Protein AF-A0A3T1D621-F1 (afdb_monomer_lite)

pLDDT: mean 91.74, std 12.08, range [36.28, 98.5]

Sequence (114 aa):
MFLEVGFVVMLPMISPLRAARDEVRIRFDSTDLAEIYVRCSIDVCERLDPKGLYHIARNGGLLNFTGVDAIYEEPIKPELTLDTEHTSVELCTQELVEFITRKFEINSEGEEAL

Secondary structure (DSSP, 8-state):
--GGGT-----------HHHHHHHHTTS-TTT---EEEE--HHHHHHH-TTSHHHHHHTTSSSS-BTTTB-----SS-SEEEETTTS-HHHHHHHHHHHHHHHTT-----S---

Organism: NCBI:txid2507935

InterPro domains:
  IPR027417 P-loop containing nucleoside triphosphate hydrolase [G3DSA:3.40.50.300] (1-106)
  IPR027417 P-loop containing nucleoside triphosphate hydrolase [SSF52540] (3-102)
  IPR050512 Sulfate Adenylyltransferase/APS Kinase [PTHR42700] (4-103)
  IPR059117 APS kinase domain [PF01583] (2-83)

Radius of gyration: 17.1 Å; chains: 1; bounding box: 32×42×45 Å

Foldseek 3Di:
DQVVVPDDDDDPDQDQDQVSVVVVVVVDDPLSDFFEAADDDLVVCLVPPVPCVSVCVVVVNDPCDDPRHNDGDGHPDTVYYQDVHPDPPVVSVVVVVVSCCVSNVPDPPDPDDD

Structure (mmCIF, N/CA/C/O backbone):
data_AF-A0A3T1D621-F1
#
_entry.id   AF-A0A3T1D621-F1
#
loop_
_atom_site.group_PDB
_atom_site.id
_atom_site.type_symbol
_atom_site.label_atom_id
_atom_site.label_alt_id
_atom_site.label_comp_id
_atom_site.label_asym_id
_atom_site.label_entity_id
_atom_site.label_seq_id
_atom_site.pdbx_PDB_ins_code
_atom_site.Cartn_x
_atom_site.Cartn_y
_atom_site.Cartn_z
_atom_site.occupancy
_atom_site.B_iso_or_equiv
_atom_site.auth_seq_id
_atom_site.auth_comp_id
_atom_site.auth_asym_id
_atom_site.auth_atom_id
_atom_site.pdbx_PDB_model_num
ATOM 1 N N . MET A 1 1 ? 5.604 -7.086 20.566 1.00 71.06 1 MET A N 1
ATOM 2 C CA . MET A 1 1 ? 6.491 -5.996 21.030 1.00 71.06 1 MET A CA 1
ATOM 3 C C . MET A 1 1 ? 5.974 -4.588 20.713 1.00 71.06 1 MET A C 1
ATOM 5 O O . MET A 1 1 ? 5.898 -3.822 21.651 1.00 71.06 1 MET A O 1
ATOM 9 N N . PHE A 1 2 ? 5.634 -4.189 19.471 1.00 86.56 2 PHE A N 1
ATOM 10 C CA . PHE A 1 2 ? 5.112 -2.820 19.212 1.00 86.56 2 PHE A CA 1
ATOM 11 C C . PHE A 1 2 ? 3.587 -2.692 19.364 1.00 86.56 2 PHE A C 1
ATOM 13 O O . PHE A 1 2 ? 3.131 -1.820 20.096 1.00 86.56 2 PHE A O 1
ATOM 20 N N . LEU A 1 3 ? 2.815 -3.593 18.740 1.00 83.75 3 LEU A N 1
ATOM 21 C CA . LEU A 1 3 ? 1.347 -3.622 18.873 1.00 83.75 3 LEU A CA 1
ATOM 22 C C . LEU A 1 3 ? 0.914 -3.829 20.333 1.00 83.75 3 LEU A C 1
ATOM 24 O O . LEU A 1 3 ? 0.059 -3.117 20.839 1.00 83.75 3 LEU A O 1
ATOM 28 N N . GLU A 1 4 ? 1.594 -4.730 21.046 1.00 83.81 4 GLU A N 1
ATOM 29 C CA . GLU A 1 4 ? 1.353 -5.012 22.473 1.00 83.81 4 GLU A CA 1
ATOM 30 C C . GLU A 1 4 ? 1.576 -3.801 23.395 1.00 83.81 4 GLU A C 1
ATOM 32 O O . GLU A 1 4 ? 1.094 -3.797 24.523 1.00 83.81 4 GLU A O 1
ATOM 37 N N . VAL A 1 5 ? 2.324 -2.789 22.940 1.00 88.94 5 VAL A N 1
ATOM 38 C CA . VAL A 1 5 ? 2.629 -1.568 23.707 1.00 88.94 5 VAL A CA 1
ATOM 39 C C . VAL A 1 5 ? 1.762 -0.389 23.224 1.00 88.94 5 VAL A C 1
ATOM 41 O O . VAL A 1 5 ? 1.956 0.743 23.651 1.00 88.94 5 VAL A O 1
ATOM 44 N N . GLY A 1 6 ? 0.775 -0.646 22.356 1.00 86.44 6 GLY A N 1
ATOM 45 C CA . GLY A 1 6 ? -0.219 0.341 21.923 1.00 86.44 6 GLY A CA 1
ATOM 46 C C . GLY A 1 6 ? 0.224 1.248 20.774 1.00 86.44 6 GLY A C 1
ATOM 47 O O . GLY A 1 6 ? -0.415 2.266 20.520 1.00 86.44 6 GLY A O 1
ATOM 48 N N . PHE A 1 7 ? 1.309 0.915 20.066 1.00 91.00 7 PHE A N 1
ATOM 49 C CA . PHE A 1 7 ? 1.725 1.678 18.889 1.00 91.00 7 PHE A CA 1
ATOM 50 C C . PHE A 1 7 ? 0.952 1.262 17.638 1.00 91.00 7 PHE A C 1
ATOM 52 O O . PHE A 1 7 ? 0.851 0.075 17.327 1.00 91.00 7 PHE A O 1
ATOM 59 N N . VAL A 1 8 ? 0.546 2.251 16.839 1.00 91.94 8 VAL A N 1
ATOM 60 C CA . VAL A 1 8 ? 0.186 2.034 15.433 1.00 91.94 8 VAL A CA 1
ATOM 61 C C . VAL A 1 8 ? 1.468 1.860 14.627 1.00 91.94 8 VAL A C 1
ATOM 63 O O . VAL A 1 8 ? 2.338 2.732 14.625 1.00 91.94 8 VAL A O 1
ATOM 66 N N . VAL A 1 9 ? 1.590 0.735 13.925 1.00 93.44 9 VAL A N 1
ATOM 67 C CA . VAL A 1 9 ? 2.774 0.408 13.121 1.00 93.44 9 VAL A CA 1
ATOM 68 C C . VAL A 1 9 ? 2.412 0.427 11.642 1.00 93.44 9 VAL A C 1
ATOM 70 O O . VAL A 1 9 ? 1.526 -0.302 11.204 1.00 93.44 9 VAL A O 1
ATOM 73 N N . MET A 1 10 ? 3.133 1.229 10.858 1.00 93.88 10 MET A N 1
ATOM 74 C CA . MET A 1 10 ? 2.987 1.283 9.402 1.00 93.88 10 MET A CA 1
ATOM 75 C C . MET A 1 10 ? 4.146 0.557 8.717 1.00 93.88 10 MET A C 1
ATOM 77 O O . MET A 1 10 ? 5.309 0.764 9.062 1.00 93.88 10 MET A O 1
ATOM 81 N N . LEU A 1 11 ? 3.833 -0.260 7.709 1.00 95.25 11 LEU A N 1
ATOM 82 C CA . LEU A 1 11 ? 4.811 -1.014 6.919 1.00 95.25 11 LEU A CA 1
ATOM 83 C C . LEU A 1 11 ? 4.663 -0.672 5.424 1.00 95.25 11 LEU A C 1
ATOM 85 O O . LEU A 1 11 ? 4.044 -1.440 4.686 1.00 95.25 11 LEU A O 1
ATOM 89 N N . PRO A 1 12 ? 5.218 0.462 4.947 1.00 95.06 12 PRO A N 1
ATOM 90 C CA . PRO A 1 12 ? 5.106 0.898 3.553 1.00 95.06 12 PRO A CA 1
ATOM 91 C C . PRO A 1 12 ? 6.076 0.116 2.650 1.00 95.06 12 PRO A C 1
ATOM 93 O O . PRO A 1 12 ? 7.030 0.660 2.095 1.00 95.06 12 PRO A O 1
ATOM 96 N N . MET A 1 13 ? 5.860 -1.194 2.546 1.00 94.12 13 MET A N 1
ATOM 97 C CA . MET A 1 13 ? 6.664 -2.099 1.731 1.00 94.12 13 MET A CA 1
ATOM 98 C C . MET A 1 13 ? 5.881 -2.580 0.514 1.00 94.12 13 MET A C 1
ATOM 100 O O . MET A 1 13 ? 4.681 -2.848 0.591 1.00 94.12 13 MET A O 1
ATOM 104 N N . ILE A 1 14 ? 6.587 -2.768 -0.603 1.00 95.19 14 ILE A N 1
ATOM 105 C CA . ILE A 1 14 ? 6.027 -3.455 -1.767 1.00 95.19 14 ILE A CA 1
ATOM 106 C C . ILE A 1 14 ? 5.793 -4.914 -1.364 1.00 95.19 14 ILE A C 1
ATOM 108 O O . ILE A 1 14 ? 6.733 -5.647 -1.062 1.00 95.19 14 ILE A O 1
ATOM 112 N N . SER A 1 15 ? 4.532 -5.332 -1.351 1.00 96.38 15 SER A N 1
ATOM 113 C CA . SER A 1 15 ? 4.101 -6.689 -1.015 1.00 96.38 15 SER A CA 1
ATOM 114 C C . SER A 1 15 ? 3.375 -7.284 -2.226 1.00 96.38 15 SER A C 1
ATOM 116 O O . SER A 1 15 ? 2.154 -7.234 -2.293 1.00 96.38 15 SER A O 1
ATOM 118 N N . PRO A 1 16 ? 4.097 -7.788 -3.244 1.00 96.38 16 PRO A N 1
ATOM 119 C CA . PRO A 1 16 ? 3.519 -8.028 -4.568 1.00 96.38 16 PRO A CA 1
ATOM 120 C C . PRO A 1 16 ? 2.636 -9.274 -4.657 1.00 96.38 16 PRO A C 1
ATOM 122 O O . PRO A 1 16 ? 1.773 -9.336 -5.522 1.00 96.38 16 PRO A O 1
ATOM 125 N N . LEU A 1 17 ? 2.840 -10.266 -3.790 1.00 97.06 17 LEU A N 1
ATOM 126 C CA . LEU A 1 17 ? 2.135 -11.548 -3.854 1.00 97.06 17 LEU A CA 1
ATOM 127 C C . LEU A 1 17 ? 1.009 -11.589 -2.825 1.00 97.06 17 LEU A C 1
ATOM 129 O O . LEU A 1 17 ? 1.267 -11.392 -1.635 1.00 97.06 17 LEU A O 1
ATOM 133 N N . ARG A 1 18 ? -0.213 -11.919 -3.258 1.00 97.75 18 ARG A N 1
ATOM 134 C CA . ARG A 1 18 ? -1.378 -12.063 -2.365 1.00 97.75 18 ARG A CA 1
ATOM 135 C C . ARG A 1 18 ? -1.120 -13.090 -1.277 1.00 97.75 18 ARG A C 1
ATOM 137 O O . ARG A 1 18 ? -1.315 -12.781 -0.112 1.00 97.75 18 ARG A O 1
ATOM 144 N N . ALA A 1 19 ? -0.561 -14.242 -1.645 1.00 97.25 19 ALA A N 1
ATOM 145 C CA . ALA A 1 19 ? -0.238 -15.303 -0.694 1.00 97.25 19 ALA A CA 1
ATOM 146 C C . ALA A 1 19 ? 0.645 -14.804 0.464 1.00 97.25 19 ALA A C 1
ATOM 148 O O . ALA A 1 19 ? 0.410 -15.151 1.613 1.00 97.25 19 ALA A O 1
ATOM 149 N N . ALA A 1 20 ? 1.625 -13.935 0.194 1.00 96.38 20 ALA A N 1
ATOM 150 C CA . ALA A 1 20 ? 2.470 -13.377 1.249 1.00 96.38 20 ALA A CA 1
ATOM 151 C C . ALA A 1 20 ? 1.697 -12.420 2.175 1.00 96.38 20 ALA A C 1
ATOM 153 O O . ALA A 1 20 ? 1.961 -12.386 3.374 1.00 96.38 20 ALA A O 1
ATOM 154 N N . ARG A 1 21 ? 0.739 -11.657 1.636 1.00 97.19 21 ARG A N 1
ATOM 155 C CA . ARG A 1 21 ? -0.138 -10.781 2.430 1.00 97.19 21 ARG A CA 1
ATOM 156 C C . ARG A 1 21 ? -1.152 -11.592 3.242 1.00 97.19 21 ARG A C 1
ATOM 158 O O . ARG A 1 21 ? -1.381 -11.270 4.404 1.00 97.19 21 ARG A O 1
ATOM 165 N N . ASP A 1 22 ? -1.666 -12.688 2.688 1.00 96.06 22 ASP A N 1
ATOM 166 C CA . ASP A 1 22 ? -2.552 -13.629 3.383 1.00 96.06 22 ASP A CA 1
ATOM 167 C C . ASP A 1 22 ? -1.838 -14.320 4.556 1.00 96.06 22 ASP A C 1
ATOM 169 O O . ASP A 1 22 ? -2.383 -14.399 5.656 1.00 96.06 22 ASP A O 1
ATOM 173 N N . GLU A 1 23 ? -0.579 -14.730 4.376 1.00 95.75 23 GLU A N 1
ATOM 174 C CA . GLU A 1 23 ? 0.256 -15.272 5.459 1.00 95.75 23 GLU A CA 1
ATOM 175 C C . GLU A 1 23 ? 0.473 -14.269 6.599 1.00 95.75 23 GLU A C 1
ATOM 177 O O . GLU A 1 23 ? 0.557 -14.658 7.764 1.00 95.75 23 GLU A O 1
ATOM 182 N N . VAL A 1 24 ? 0.560 -12.971 6.288 1.00 94.44 24 VAL A N 1
ATOM 183 C CA . VAL A 1 24 ? 0.594 -11.918 7.312 1.00 94.44 24 VAL A CA 1
ATOM 184 C C . VAL A 1 24 ? -0.769 -11.807 7.989 1.00 94.44 24 VAL A C 1
ATOM 186 O O . VAL A 1 24 ? -0.817 -11.832 9.214 1.00 94.44 24 VAL A O 1
ATOM 189 N N . ARG A 1 25 ? -1.871 -11.762 7.228 1.00 95.00 25 ARG A N 1
ATOM 190 C CA . ARG A 1 25 ? -3.240 -11.692 7.774 1.00 95.00 25 ARG A CA 1
ATOM 191 C C . ARG A 1 25 ? -3.549 -12.815 8.762 1.00 95.00 25 ARG A C 1
ATOM 193 O O . ARG A 1 25 ? -4.207 -12.558 9.756 1.00 95.00 25 ARG A O 1
ATOM 200 N N . ILE A 1 26 ? -3.054 -14.031 8.531 1.00 95.50 26 ILE A N 1
ATOM 201 C CA . ILE A 1 26 ? -3.287 -15.182 9.425 1.00 95.50 26 ILE A CA 1
ATOM 202 C C . ILE A 1 26 ? -2.543 -15.042 10.770 1.00 95.50 26 ILE A C 1
ATOM 204 O O . ILE A 1 26 ? -2.910 -15.689 11.748 1.00 95.50 26 ILE A O 1
ATOM 208 N N . ARG A 1 27 ? -1.499 -14.206 10.846 1.00 93.69 27 ARG A N 1
ATOM 209 C CA . ARG A 1 27 ? -0.684 -14.019 12.062 1.00 93.69 27 ARG A CA 1
ATOM 210 C C . ARG A 1 27 ? -1.217 -12.956 13.016 1.00 93.69 27 ARG A C 1
ATOM 212 O O . ARG A 1 27 ? -0.683 -12.843 14.117 1.00 93.69 27 ARG A O 1
ATOM 219 N N . PHE A 1 28 ? -2.205 -12.174 12.596 1.00 92.81 28 PHE A N 1
ATOM 220 C CA . PHE A 1 28 ? -2.769 -11.081 13.379 1.00 92.81 28 PHE A CA 1
ATOM 221 C C . PHE A 1 28 ? -4.280 -11.231 13.479 1.00 92.81 28 PHE A C 1
ATOM 223 O O . PHE A 1 28 ? -4.930 -11.724 12.557 1.00 92.81 28 PHE A O 1
ATOM 230 N N . ASP A 1 29 ? -4.846 -10.753 14.581 1.00 90.81 29 ASP A N 1
ATOM 231 C CA . ASP A 1 29 ? -6.290 -10.625 14.680 1.00 90.81 29 ASP A CA 1
ATOM 232 C C . ASP A 1 29 ? -6.790 -9.563 13.693 1.00 90.81 29 ASP A C 1
ATOM 234 O O . ASP A 1 29 ? -6.129 -8.562 13.411 1.00 90.81 29 ASP A O 1
ATOM 238 N N . SER A 1 30 ? -7.996 -9.767 13.158 1.00 87.38 30 SER A N 1
ATOM 239 C CA . SER A 1 30 ? -8.603 -8.839 12.184 1.00 87.38 30 SER A CA 1
ATOM 240 C C . SER A 1 30 ? -8.808 -7.413 12.725 1.00 87.38 30 SER A C 1
ATOM 242 O O . SER A 1 30 ? -8.986 -6.462 11.956 1.00 87.38 30 SER A O 1
ATOM 244 N N . THR A 1 31 ? -8.784 -7.254 14.050 1.00 90.38 31 THR A N 1
ATOM 245 C CA . THR A 1 31 ? -8.825 -5.966 14.748 1.00 90.38 31 THR A CA 1
ATOM 246 C C . THR A 1 31 ? -7.488 -5.238 14.695 1.00 90.38 31 THR A C 1
ATOM 248 O O . THR A 1 31 ? -7.487 -4.015 14.615 1.00 90.38 31 THR A O 1
ATOM 251 N N . ASP A 1 32 ? -6.377 -5.972 14.636 1.00 92.19 32 ASP A N 1
ATOM 252 C CA . ASP A 1 32 ? -5.021 -5.451 14.850 1.00 92.19 32 ASP A C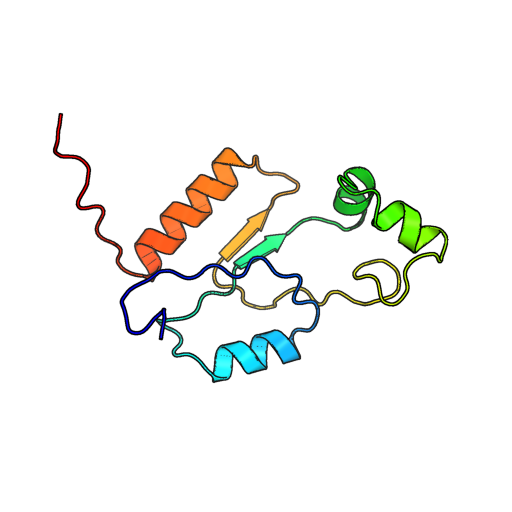A 1
ATOM 253 C C . ASP A 1 32 ? -4.279 -5.170 13.538 1.00 92.19 32 ASP A C 1
ATOM 255 O O . ASP A 1 32 ? -3.259 -4.478 13.524 1.00 92.19 32 ASP A O 1
ATOM 259 N N . LEU A 1 33 ? -4.791 -5.689 12.419 1.00 95.12 33 LEU A N 1
ATOM 260 C CA . LEU A 1 33 ? -4.211 -5.516 11.092 1.00 95.12 33 LEU A CA 1
ATOM 261 C C . LEU A 1 33 ? -5.191 -4.833 10.131 1.00 95.12 33 LEU A C 1
ATOM 263 O O . LEU A 1 33 ? -6.392 -5.112 10.114 1.00 95.12 33 LEU A O 1
ATOM 267 N N . ALA A 1 34 ? -4.646 -3.960 9.287 1.00 96.94 34 ALA A N 1
ATOM 268 C CA . ALA A 1 34 ? -5.318 -3.410 8.117 1.00 96.94 34 ALA A CA 1
ATOM 269 C C . ALA A 1 34 ? -4.377 -3.463 6.908 1.00 96.94 34 ALA A C 1
ATOM 271 O O . ALA A 1 34 ? -3.242 -2.990 6.975 1.00 96.94 34 ALA A O 1
ATOM 272 N N . GLU A 1 35 ? -4.848 -4.018 5.799 1.00 97.94 35 GLU A N 1
ATOM 273 C CA . GLU A 1 35 ? -4.194 -3.950 4.500 1.00 97.94 35 GLU A CA 1
ATOM 274 C C . GLU A 1 35 ? -4.657 -2.685 3.773 1.00 97.94 35 GLU A C 1
ATOM 276 O O . GLU A 1 35 ? -5.834 -2.532 3.438 1.00 97.94 35 GLU A O 1
ATOM 281 N N . ILE A 1 36 ? -3.712 -1.778 3.523 1.00 98.19 36 ILE A N 1
ATOM 282 C CA . ILE A 1 36 ? -3.951 -0.536 2.786 1.00 98.19 36 ILE A CA 1
ATOM 283 C C . ILE A 1 36 ? -3.400 -0.697 1.374 1.00 98.19 36 ILE A C 1
ATOM 285 O O . ILE A 1 36 ? -2.191 -0.853 1.183 1.00 98.19 36 ILE A O 1
ATOM 289 N N . TYR A 1 37 ? -4.277 -0.647 0.376 1.00 98.44 37 TYR A N 1
ATOM 290 C CA . TYR A 1 37 ? -3.878 -0.692 -1.021 1.00 98.44 37 TYR A CA 1
ATOM 291 C C . TYR A 1 37 ? -3.630 0.715 -1.557 1.00 98.44 37 TYR A C 1
ATOM 293 O O . TYR A 1 37 ? -4.563 1.474 -1.799 1.00 98.44 37 TYR A O 1
ATOM 301 N N . VAL A 1 38 ? -2.364 1.060 -1.771 1.00 97.81 38 VAL A N 1
ATOM 302 C CA . VAL A 1 38 ? -1.979 2.300 -2.453 1.00 97.81 38 VAL A CA 1
ATOM 303 C C . VAL A 1 38 ? -2.022 2.044 -3.958 1.00 97.81 38 VAL A C 1
ATOM 305 O O . VAL A 1 38 ? -1.066 1.531 -4.542 1.00 97.81 38 VAL A O 1
ATOM 308 N N . ARG A 1 39 ? -3.169 2.330 -4.574 1.00 97.81 39 ARG A N 1
ATOM 309 C CA . ARG A 1 39 ? -3.426 2.080 -5.991 1.00 97.81 39 ARG A CA 1
ATOM 310 C C . ARG A 1 39 ? -2.777 3.169 -6.844 1.00 97.81 39 ARG A C 1
ATOM 312 O O . ARG A 1 39 ? -2.999 4.361 -6.633 1.00 97.81 39 ARG A O 1
ATOM 319 N N . CYS A 1 40 ? -2.009 2.736 -7.835 1.00 96.50 40 CYS A N 1
ATOM 320 C CA . CYS A 1 40 ? -1.464 3.559 -8.909 1.00 96.50 40 CYS A CA 1
ATOM 321 C C . CYS A 1 40 ? -1.149 2.638 -10.093 1.00 96.50 40 CYS A C 1
ATOM 323 O O . CYS A 1 40 ? -0.615 1.545 -9.881 1.00 96.50 40 CYS A O 1
ATOM 325 N N . SER A 1 41 ? -1.477 3.032 -11.325 1.00 95.75 41 SER A N 1
ATOM 326 C CA . SER A 1 41 ? -1.098 2.238 -12.495 1.00 95.75 41 SER A CA 1
ATOM 327 C C . SER A 1 41 ? 0.420 2.204 -12.689 1.00 95.75 41 SER A C 1
ATOM 329 O O . SER A 1 41 ? 1.154 3.129 -12.321 1.00 95.75 41 SER A O 1
ATOM 331 N N . ILE A 1 42 ? 0.897 1.123 -13.310 1.00 94.25 42 ILE A N 1
ATOM 332 C CA . ILE A 1 42 ? 2.316 0.948 -13.627 1.00 94.25 42 ILE A CA 1
ATOM 333 C C . ILE A 1 42 ? 2.840 2.065 -14.534 1.00 94.25 42 ILE A C 1
ATOM 335 O O . ILE A 1 42 ? 3.923 2.584 -14.285 1.00 94.25 42 ILE A O 1
ATOM 339 N N . ASP A 1 43 ? 2.045 2.502 -15.513 1.00 95.12 43 ASP A N 1
ATOM 340 C CA . ASP A 1 43 ? 2.425 3.560 -16.452 1.00 95.12 43 ASP A CA 1
ATOM 341 C C . ASP A 1 43 ? 2.662 4.896 -15.736 1.00 95.12 43 ASP A C 1
ATOM 343 O O . ASP A 1 43 ? 3.578 5.648 -16.074 1.00 95.12 43 ASP A O 1
ATOM 347 N N . VAL A 1 44 ? 1.851 5.203 -14.718 1.00 96.44 44 VAL A N 1
ATOM 348 C CA . VAL A 1 44 ? 2.041 6.400 -13.892 1.00 96.44 44 VAL A CA 1
ATOM 349 C C . VAL A 1 44 ? 3.237 6.240 -12.963 1.00 96.44 44 VAL A C 1
ATOM 351 O O . VAL A 1 44 ? 4.055 7.157 -12.885 1.00 96.44 44 VAL A O 1
ATOM 354 N N . CYS A 1 45 ? 3.389 5.085 -12.312 1.00 95.94 45 CYS A N 1
ATOM 355 C CA . CYS A 1 45 ? 4.549 4.796 -11.467 1.00 95.94 45 CYS A CA 1
ATOM 356 C C . CYS A 1 45 ? 5.874 4.931 -12.237 1.00 95.94 45 CYS A C 1
ATOM 358 O O . CYS A 1 45 ? 6.804 5.583 -11.760 1.00 95.94 45 CYS A O 1
ATOM 360 N N . GLU A 1 46 ? 5.943 4.350 -13.435 1.00 95.69 46 GLU A N 1
ATOM 361 C CA . GLU A 1 46 ? 7.108 4.383 -14.322 1.00 95.69 46 GLU A CA 1
ATOM 362 C C . GLU A 1 46 ? 7.360 5.780 -14.896 1.00 95.69 46 GLU A C 1
ATOM 364 O O . GLU A 1 46 ? 8.508 6.187 -15.043 1.00 95.69 46 GLU A O 1
ATOM 369 N N . ARG A 1 47 ? 6.309 6.562 -15.168 1.00 96.06 47 ARG A N 1
ATOM 370 C CA . ARG A 1 47 ? 6.471 7.963 -15.577 1.00 96.06 47 ARG A CA 1
ATOM 371 C C . ARG A 1 47 ? 7.050 8.829 -14.458 1.00 96.06 47 ARG A C 1
ATOM 373 O O . ARG A 1 47 ? 7.821 9.742 -14.743 1.00 96.06 47 ARG A O 1
ATOM 380 N N . LEU A 1 48 ? 6.629 8.603 -13.212 1.00 95.88 48 LEU A N 1
ATOM 381 C CA . LEU A 1 48 ? 7.093 9.385 -12.064 1.00 95.88 48 LEU A CA 1
ATOM 382 C C . LEU A 1 48 ? 8.530 9.031 -11.672 1.00 95.88 48 LEU A C 1
ATOM 384 O O . LEU A 1 48 ? 9.278 9.936 -11.317 1.00 95.88 48 LEU A O 1
ATOM 388 N N . ASP A 1 49 ? 8.869 7.735 -11.701 1.00 96.31 49 ASP A N 1
ATOM 389 C CA . ASP A 1 49 ? 10.174 7.125 -11.397 1.00 96.31 49 ASP A CA 1
ATOM 390 C C . ASP A 1 49 ? 11.138 7.998 -10.563 1.00 96.31 49 ASP A C 1
ATOM 392 O O . ASP A 1 49 ? 12.246 8.324 -10.999 1.00 96.31 49 ASP A O 1
ATOM 396 N N . PRO A 1 50 ? 10.761 8.379 -9.326 1.00 95.69 50 PRO A N 1
ATOM 397 C CA . PRO A 1 50 ? 11.482 9.396 -8.554 1.00 95.69 50 PRO A CA 1
ATOM 398 C C . PRO A 1 50 ? 12.908 8.974 -8.181 1.00 95.69 50 PRO A C 1
ATOM 400 O O . PRO A 1 50 ? 13.714 9.797 -7.749 1.00 95.69 50 PRO A O 1
ATOM 403 N N . LYS A 1 51 ? 13.212 7.677 -8.304 1.00 94.94 51 LYS A N 1
ATOM 404 C CA . LYS A 1 51 ? 14.510 7.076 -7.990 1.00 94.94 51 LYS A CA 1
ATOM 405 C C . LYS A 1 51 ? 15.243 6.548 -9.230 1.00 94.94 51 LYS A C 1
ATOM 407 O O . LYS A 1 51 ? 16.339 6.016 -9.075 1.00 94.94 51 LYS A O 1
ATOM 412 N N . GLY A 1 52 ? 14.666 6.663 -10.428 1.00 96.31 52 GLY A N 1
ATOM 413 C CA . GLY A 1 52 ? 15.254 6.120 -11.657 1.00 96.31 52 GLY A CA 1
ATOM 414 C C . GLY A 1 52 ? 15.283 4.584 -11.722 1.00 96.31 52 GLY A C 1
ATOM 415 O O . GLY A 1 52 ? 16.045 4.016 -12.503 1.00 96.31 52 GLY A O 1
ATOM 416 N N . LEU A 1 53 ? 14.532 3.891 -10.863 1.00 96.62 53 LEU A N 1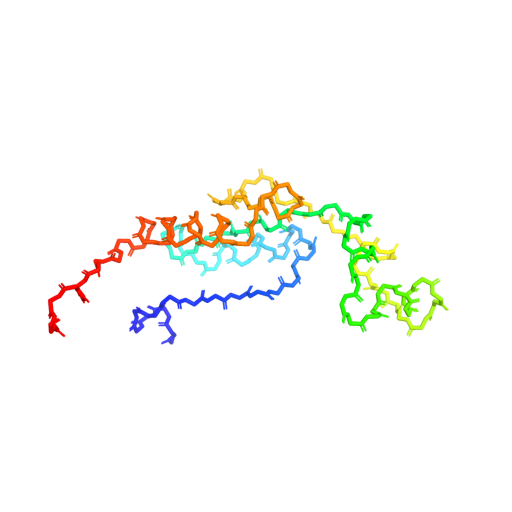
ATOM 417 C CA . LEU A 1 53 ? 14.598 2.435 -10.733 1.00 96.62 53 LEU A CA 1
ATOM 418 C C . LEU A 1 53 ? 13.869 1.729 -11.875 1.00 96.62 53 LEU A C 1
ATOM 420 O O . LEU A 1 53 ? 14.369 0.712 -12.358 1.00 96.62 53 LEU A O 1
ATOM 424 N N . TYR A 1 54 ? 12.741 2.276 -12.341 1.00 96.38 54 TYR A N 1
ATOM 425 C CA . TYR A 1 54 ? 12.050 1.732 -13.511 1.00 96.38 54 TYR A CA 1
ATOM 426 C C . TYR A 1 54 ? 12.921 1.858 -14.758 1.00 96.38 54 TYR A C 1
ATOM 428 O O . TYR A 1 54 ? 13.061 0.892 -15.508 1.00 96.38 54 TYR A O 1
ATOM 436 N N . HIS A 1 55 ? 13.592 2.999 -14.936 1.00 95.88 55 HIS A N 1
ATOM 437 C CA . HIS A 1 55 ? 14.535 3.185 -16.034 1.00 95.88 55 HIS A CA 1
ATOM 438 C C . HIS A 1 55 ? 15.665 2.141 -16.021 1.00 95.88 55 HIS A C 1
ATOM 440 O O . HIS A 1 55 ? 15.983 1.549 -17.055 1.00 95.88 55 HIS A O 1
ATOM 446 N N . ILE A 1 56 ? 16.268 1.876 -14.858 1.00 96.25 56 ILE A N 1
ATOM 447 C CA . ILE A 1 56 ? 17.326 0.862 -14.737 1.00 96.25 56 ILE A CA 1
ATOM 448 C C . ILE A 1 56 ? 16.769 -0.542 -15.027 1.00 96.25 56 ILE A C 1
ATOM 450 O O . ILE A 1 56 ? 17.407 -1.309 -15.751 1.00 96.25 56 ILE A O 1
ATOM 454 N N . ALA A 1 57 ? 15.583 -0.874 -14.509 1.00 96.19 57 ALA A N 1
ATOM 455 C CA . ALA A 1 57 ? 14.939 -2.169 -14.724 1.00 96.19 57 ALA A CA 1
ATOM 456 C C . ALA A 1 57 ? 14.607 -2.422 -16.205 1.00 96.19 57 ALA A C 1
ATOM 458 O O . ALA A 1 57 ? 14.949 -3.474 -16.740 1.00 96.19 57 ALA A O 1
ATOM 459 N N . ARG A 1 58 ? 14.035 -1.437 -16.913 1.00 94.62 58 ARG A N 1
ATOM 460 C CA . ARG A 1 58 ? 13.730 -1.537 -18.355 1.00 94.62 58 ARG A CA 1
ATOM 461 C C . ARG A 1 58 ? 14.967 -1.761 -19.222 1.00 94.62 58 ARG A C 1
ATOM 463 O O . ARG A 1 58 ? 14.870 -2.402 -20.264 1.00 94.62 58 ARG A O 1
ATOM 470 N N . ASN A 1 59 ? 16.124 -1.275 -18.778 1.00 95.81 59 ASN A N 1
ATOM 471 C CA . ASN A 1 59 ? 17.409 -1.492 -19.443 1.00 95.81 59 ASN A CA 1
ATOM 472 C C . ASN A 1 59 ? 18.120 -2.788 -19.003 1.00 95.81 59 ASN A C 1
ATOM 474 O O . ASN A 1 59 ? 19.264 -3.019 -19.391 1.00 95.81 59 ASN A 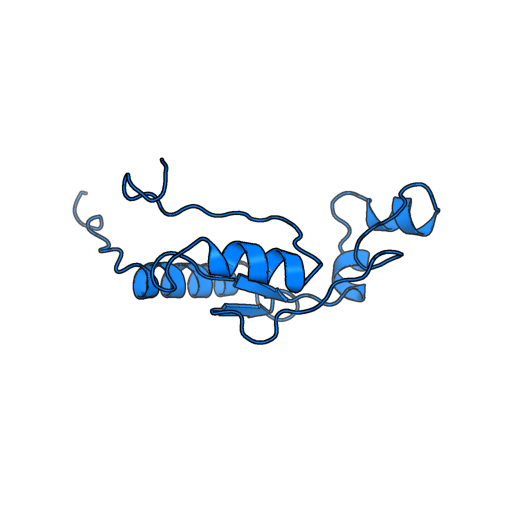O 1
ATOM 478 N N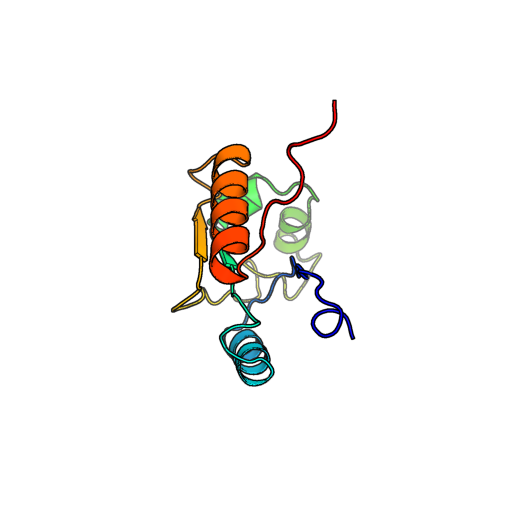 . GLY A 1 60 ? 17.476 -3.629 -18.187 1.00 94.12 60 GLY A N 1
ATOM 479 C CA . GLY A 1 60 ? 18.026 -4.901 -17.711 1.00 94.12 60 GLY A CA 1
ATOM 480 C C . GLY A 1 60 ? 19.051 -4.774 -16.579 1.00 94.12 60 GLY A C 1
ATOM 481 O O . GLY A 1 60 ? 19.721 -5.750 -16.253 1.00 94.12 60 GLY A O 1
ATOM 482 N N . GLY A 1 61 ? 19.191 -3.591 -15.972 1.00 95.00 61 GLY A N 1
ATOM 483 C CA . GLY A 1 61 ? 20.107 -3.359 -14.850 1.00 95.00 61 GLY A CA 1
ATOM 484 C C . GLY A 1 61 ? 19.570 -3.836 -13.495 1.00 95.00 61 GLY A C 1
ATOM 485 O O . GLY A 1 61 ? 20.343 -3.979 -12.550 1.00 95.00 61 GLY A O 1
ATOM 486 N N . LEU A 1 62 ? 18.262 -4.093 -13.398 1.00 94.75 62 LEU A N 1
ATOM 487 C CA . LEU A 1 62 ? 17.599 -4.678 -12.232 1.00 94.75 62 LEU A CA 1
ATOM 488 C C . LEU A 1 62 ? 16.673 -5.804 -12.697 1.00 94.75 62 LEU A C 1
ATOM 490 O O . LEU A 1 62 ? 15.867 -5.598 -13.598 1.00 94.75 62 LEU A O 1
ATOM 494 N N . LEU A 1 63 ? 16.807 -6.975 -12.072 1.00 93.50 63 LEU A N 1
ATOM 495 C CA . LEU A 1 63 ? 15.991 -8.163 -12.333 1.00 93.50 63 LEU A CA 1
ATOM 496 C C . LEU A 1 63 ? 14.962 -8.359 -11.216 1.00 93.50 63 LEU A C 1
ATOM 498 O O . LEU A 1 63 ? 15.206 -7.970 -10.072 1.00 93.50 63 LEU A O 1
ATOM 502 N N . ASN A 1 64 ? 13.866 -9.048 -11.527 1.00 92.69 64 ASN A N 1
ATOM 503 C CA . ASN A 1 64 ? 12.736 -9.313 -10.633 1.00 92.69 64 ASN A CA 1
ATOM 504 C C . ASN A 1 64 ? 12.113 -8.027 -10.062 1.00 92.69 64 ASN A C 1
ATOM 506 O O . ASN A 1 64 ? 11.732 -7.960 -8.891 1.00 92.69 64 ASN A O 1
ATOM 510 N N . PHE A 1 65 ? 12.029 -6.993 -10.890 1.00 95.56 65 PHE A N 1
ATOM 511 C CA . PHE A 1 65 ? 11.461 -5.704 -10.562 1.00 95.56 65 PHE A CA 1
ATOM 512 C C . PHE A 1 65 ? 9.938 -5.724 -10.736 1.00 95.56 65 PHE A C 1
ATOM 514 O O . PHE A 1 65 ? 9.396 -6.011 -11.809 1.00 95.56 65 PHE A O 1
ATOM 521 N N . THR A 1 66 ? 9.226 -5.430 -9.649 1.00 94.50 66 THR A N 1
ATOM 522 C CA . THR A 1 66 ? 7.761 -5.431 -9.609 1.00 94.50 66 THR A CA 1
ATOM 523 C C . THR A 1 66 ? 7.175 -4.481 -10.655 1.00 94.50 66 THR A C 1
ATOM 525 O O . THR A 1 66 ? 7.549 -3.314 -10.717 1.00 94.50 66 THR A O 1
ATOM 528 N N . GLY A 1 67 ? 6.248 -4.986 -11.471 1.00 90.81 67 GLY A N 1
ATOM 529 C CA . GLY A 1 67 ? 5.601 -4.232 -12.547 1.00 90.81 67 GLY A CA 1
ATOM 530 C C . GLY A 1 67 ? 6.377 -4.202 -13.870 1.00 90.81 67 GLY A C 1
ATOM 531 O O . GLY A 1 67 ? 5.839 -3.724 -14.866 1.00 90.81 67 GLY A O 1
ATOM 532 N N . VAL A 1 68 ? 7.602 -4.741 -13.916 1.00 93.69 68 VAL A N 1
ATOM 533 C CA . VAL A 1 68 ? 8.395 -4.882 -15.150 1.00 93.69 68 VAL A CA 1
ATOM 534 C C . VAL A 1 68 ? 8.518 -6.355 -15.535 1.00 93.69 68 VAL A C 1
ATOM 536 O O . VAL A 1 68 ? 7.904 -6.784 -16.509 1.00 93.69 68 VAL A O 1
ATOM 539 N N . ASP A 1 69 ? 9.283 -7.130 -14.769 1.00 92.75 69 ASP A N 1
ATOM 540 C CA . ASP A 1 69 ? 9.541 -8.559 -14.991 1.00 92.75 69 ASP A CA 1
ATOM 541 C C . ASP A 1 69 ? 9.087 -9.441 -13.813 1.00 92.75 69 ASP A C 1
ATOM 543 O O . ASP A 1 69 ? 9.021 -10.663 -13.949 1.00 92.75 69 ASP A O 1
ATOM 547 N N . ALA A 1 70 ? 8.686 -8.838 -12.689 1.00 94.81 70 ALA A N 1
ATOM 548 C CA . ALA A 1 70 ? 7.956 -9.502 -11.610 1.00 94.81 70 ALA A CA 1
ATOM 549 C C . ALA A 1 70 ? 6.507 -8.997 -11.506 1.00 94.81 70 ALA A C 1
ATOM 551 O O . ALA A 1 70 ? 6.216 -7.819 -11.721 1.00 94.81 70 ALA A O 1
ATOM 552 N N . ILE A 1 71 ? 5.587 -9.889 -11.131 1.00 94.62 71 ILE A N 1
ATOM 553 C CA . ILE A 1 71 ? 4.158 -9.568 -11.009 1.00 94.62 71 ILE A CA 1
ATOM 554 C C . ILE A 1 71 ? 3.857 -8.720 -9.768 1.00 94.62 71 ILE A C 1
ATOM 556 O O . ILE A 1 71 ? 4.550 -8.811 -8.756 1.00 94.62 71 ILE A O 1
ATOM 560 N N . TYR A 1 72 ? 2.774 -7.949 -9.838 1.00 96.62 72 TYR A N 1
ATOM 561 C CA . TYR A 1 72 ? 2.079 -7.395 -8.681 1.00 96.62 72 TYR A CA 1
ATOM 562 C C . TYR A 1 72 ? 0.633 -7.879 -8.727 1.00 96.62 72 TYR A C 1
ATOM 564 O O . TYR A 1 72 ? -0.096 -7.596 -9.675 1.00 96.62 72 TYR A O 1
ATOM 572 N N . GLU A 1 73 ? 0.222 -8.639 -7.726 1.00 97.19 73 GLU A N 1
ATOM 573 C CA . GLU A 1 73 ? -1.150 -9.091 -7.577 1.00 97.19 73 GLU A CA 1
ATOM 574 C C . GLU A 1 73 ? -1.908 -8.106 -6.690 1.00 97.19 73 GLU A C 1
ATOM 576 O O . GLU A 1 73 ? -1.659 -8.030 -5.480 1.00 97.19 73 GLU A O 1
ATOM 581 N N . GLU A 1 74 ? -2.853 -7.369 -7.272 1.00 97.25 74 GLU A N 1
ATOM 582 C CA . GLU A 1 74 ? -3.706 -6.445 -6.523 1.00 97.25 74 GLU A CA 1
ATOM 583 C C . GLU A 1 74 ? -4.473 -7.172 -5.398 1.00 97.25 74 GLU A C 1
ATOM 585 O O . GLU A 1 74 ? -4.879 -8.333 -5.557 1.00 97.25 74 GLU A O 1
ATOM 590 N N . PRO A 1 75 ? -4.648 -6.541 -4.223 1.00 97.38 75 PRO A N 1
ATOM 591 C CA . PRO A 1 75 ? -5.420 -7.127 -3.135 1.00 97.38 75 PRO A CA 1
ATOM 592 C C . PRO A 1 75 ? -6.903 -7.208 -3.498 1.00 97.38 75 PRO A C 1
ATOM 594 O O . PRO A 1 75 ? -7.467 -6.301 -4.096 1.00 97.38 75 PRO A O 1
ATOM 597 N N . ILE A 1 76 ? -7.549 -8.313 -3.115 1.00 96.50 76 ILE A N 1
ATOM 598 C CA . ILE A 1 76 ? -8.964 -8.557 -3.445 1.00 96.50 76 ILE A CA 1
ATOM 599 C C . ILE A 1 76 ? -9.888 -7.801 -2.483 1.00 96.50 76 ILE A C 1
ATOM 601 O O . ILE A 1 76 ? -10.953 -7.334 -2.880 1.00 96.50 76 ILE A O 1
ATOM 605 N N . LYS A 1 77 ? -9.511 -7.731 -1.201 1.00 95.94 77 LYS A N 1
ATOM 606 C CA . LYS A 1 77 ? -10.315 -7.131 -0.127 1.00 95.94 77 LYS A CA 1
ATOM 607 C C . LYS A 1 77 ? -9.436 -6.346 0.855 1.00 95.94 77 LYS A C 1
ATOM 609 O O . LYS A 1 77 ? -9.402 -6.706 2.030 1.00 95.94 77 LYS A O 1
ATOM 614 N N . PRO A 1 78 ? -8.700 -5.322 0.392 1.00 97.50 78 PRO A N 1
ATOM 615 C CA . PRO A 1 78 ? -8.008 -4.436 1.318 1.00 97.50 78 PRO A CA 1
ATOM 616 C C . PRO A 1 78 ? -9.038 -3.702 2.189 1.00 97.50 78 PRO A C 1
ATOM 618 O O . PRO A 1 78 ? -10.149 -3.417 1.736 1.00 97.50 78 PRO A O 1
ATOM 621 N N . GLU A 1 79 ? -8.687 -3.376 3.429 1.00 98.00 79 GLU A N 1
ATOM 622 C CA . GLU A 1 79 ? -9.570 -2.604 4.308 1.00 98.00 79 GLU A CA 1
ATO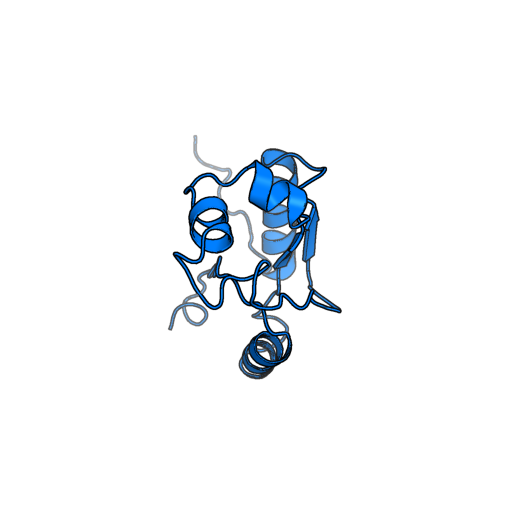M 623 C C . GLU A 1 79 ? -9.682 -1.134 3.866 1.00 98.00 79 GLU A C 1
ATOM 625 O O . GLU A 1 79 ? -10.688 -0.489 4.158 1.00 98.00 79 GLU A O 1
ATOM 630 N N . LEU A 1 80 ? -8.685 -0.623 3.134 1.00 98.31 80 LEU A N 1
ATOM 631 C CA . LEU A 1 80 ? -8.707 0.699 2.507 1.00 98.31 80 LEU A CA 1
ATOM 632 C C . LEU A 1 80 ? -7.986 0.666 1.156 1.00 98.31 80 LEU A C 1
ATOM 634 O O . LEU A 1 80 ? -6.933 0.043 1.031 1.00 98.31 80 LEU A O 1
ATOM 638 N N . THR A 1 81 ? -8.518 1.367 0.154 1.00 98.50 81 THR A N 1
ATOM 639 C CA . THR A 1 81 ? -7.827 1.610 -1.123 1.00 98.50 81 THR A CA 1
ATOM 640 C C . THR A 1 81 ? -7.654 3.107 -1.326 1.00 98.50 81 THR A C 1
ATOM 642 O O . THR A 1 81 ? -8.643 3.823 -1.370 1.00 98.50 81 THR A O 1
ATOM 645 N N . LEU A 1 82 ? -6.412 3.558 -1.489 1.00 98.44 82 LEU A N 1
ATOM 646 C CA . LEU A 1 82 ? -6.056 4.947 -1.768 1.00 98.44 82 LEU A CA 1
ATOM 647 C C . LEU A 1 82 ? -5.699 5.084 -3.249 1.00 98.44 82 LEU A C 1
ATOM 649 O O . LEU A 1 82 ? -4.697 4.522 -3.694 1.00 98.44 82 LEU A O 1
ATOM 653 N N . ASP A 1 83 ? -6.499 5.824 -4.018 1.00 97.50 83 ASP A N 1
ATOM 654 C CA . ASP A 1 83 ? -6.224 6.086 -5.435 1.00 97.50 83 ASP A CA 1
ATOM 655 C C . ASP A 1 83 ? -5.260 7.265 -5.603 1.00 97.50 83 ASP A C 1
ATOM 657 O O . ASP A 1 83 ? -5.661 8.403 -5.844 1.00 97.50 83 ASP A O 1
ATOM 661 N N . THR A 1 84 ? -3.967 6.977 -5.490 1.00 96.94 84 THR A N 1
ATOM 662 C CA . THR A 1 84 ? -2.898 7.984 -5.603 1.00 96.94 84 THR A CA 1
ATOM 663 C C . THR A 1 84 ? -2.628 8.459 -7.029 1.00 96.94 84 THR A C 1
ATOM 665 O O . THR A 1 84 ? -1.799 9.343 -7.239 1.00 96.94 84 THR A O 1
ATOM 668 N N . GLU A 1 85 ? -3.303 7.884 -8.025 1.00 95.88 85 GLU A N 1
ATOM 669 C CA . GLU A 1 85 ? -3.209 8.338 -9.410 1.00 95.88 85 GLU A CA 1
ATOM 670 C C . GLU A 1 85 ? -4.160 9.506 -9.691 1.00 95.88 85 GLU A C 1
ATOM 672 O O . GLU A 1 85 ? -3.815 10.428 -10.435 1.00 95.88 85 GLU A O 1
ATOM 677 N N . HIS A 1 86 ? -5.353 9.474 -9.095 1.00 96.56 86 HIS A N 1
ATOM 678 C CA . HIS A 1 86 ? -6.408 10.460 -9.346 1.00 96.56 86 HIS A CA 1
ATOM 679 C C . HIS A 1 86 ? -6.717 11.364 -8.147 1.00 96.56 86 HIS A C 1
ATOM 681 O O . HIS A 1 86 ? -7.432 12.355 -8.302 1.00 96.56 86 HIS A O 1
ATOM 687 N N . THR A 1 87 ? -6.159 11.060 -6.976 1.00 96.88 87 THR A N 1
ATOM 688 C CA . THR A 1 87 ? -6.383 11.802 -5.731 1.00 96.88 87 THR A CA 1
ATOM 689 C C . THR A 1 87 ? -5.078 12.424 -5.247 1.00 96.88 87 THR A C 1
ATOM 691 O O . THR A 1 87 ? -4.006 11.834 -5.378 1.00 96.88 87 THR A O 1
ATOM 694 N N . SER A 1 88 ? -5.152 13.635 -4.688 1.00 97.38 88 SER A N 1
ATOM 695 C CA . SER A 1 88 ? -3.964 14.307 -4.158 1.00 97.38 88 SER A CA 1
ATOM 696 C C . SER A 1 88 ? -3.423 13.594 -2.916 1.00 97.38 88 SER A C 1
ATOM 698 O O . SER A 1 88 ? -4.145 12.868 -2.224 1.00 97.38 88 SER A O 1
ATOM 700 N N . VAL A 1 89 ? -2.146 13.831 -2.612 1.00 96.31 89 VAL A N 1
ATOM 701 C CA . VAL A 1 89 ? -1.492 13.263 -1.426 1.00 96.31 89 VAL A CA 1
ATOM 702 C C . VAL A 1 89 ? -2.198 13.718 -0.151 1.00 96.31 89 VAL A C 1
ATOM 704 O O . VAL A 1 89 ? -2.388 12.911 0.754 1.00 96.31 89 VAL A O 1
ATOM 707 N N . GLU A 1 90 ? -2.626 14.978 -0.084 1.00 98.00 90 GLU A N 1
ATOM 708 C CA . GLU A 1 90 ? -3.318 15.558 1.070 1.00 98.00 90 GLU A CA 1
ATOM 709 C C . GLU A 1 90 ? -4.641 14.838 1.338 1.00 98.00 90 GLU A C 1
ATOM 711 O O . GLU A 1 90 ? -4.898 14.434 2.469 1.00 98.00 90 GLU A O 1
ATOM 716 N N . LEU A 1 91 ? -5.443 14.609 0.293 1.00 98.25 91 LEU A N 1
ATOM 717 C CA . LEU A 1 91 ? -6.725 13.912 0.408 1.00 98.25 91 LEU A CA 1
ATOM 718 C C . LEU A 1 91 ? -6.543 12.427 0.752 1.00 98.25 91 LEU A C 1
ATOM 720 O O . LEU A 1 91 ? -7.220 11.931 1.647 1.00 98.25 91 LEU A O 1
ATOM 724 N N . CYS A 1 92 ? -5.583 11.735 0.125 1.00 98.25 92 CYS A N 1
ATOM 725 C CA . CYS A 1 92 ? -5.264 10.343 0.479 1.00 98.25 92 CYS A CA 1
ATOM 726 C C . CYS A 1 92 ? -4.774 10.224 1.929 1.00 98.25 92 CYS A C 1
ATOM 728 O O . CYS A 1 92 ? -5.087 9.261 2.626 1.00 98.25 92 CYS A O 1
ATOM 730 N N . THR A 1 93 ? -3.982 11.197 2.387 1.00 97.81 93 THR A N 1
ATOM 731 C CA . THR A 1 93 ? -3.466 11.231 3.760 1.00 97.81 93 THR A CA 1
ATOM 732 C C . THR A 1 93 ? -4.598 11.465 4.748 1.00 97.81 93 THR A C 1
ATOM 734 O O . THR A 1 93 ? -4.665 10.771 5.759 1.00 97.81 93 THR A O 1
ATOM 737 N N . GLN A 1 94 ? -5.504 12.399 4.449 1.00 98.06 94 GLN A N 1
ATOM 738 C CA . GLN A 1 94 ? -6.693 12.630 5.261 1.00 98.06 94 GLN A CA 1
ATOM 739 C C . GLN A 1 94 ? -7.537 11.353 5.371 1.00 98.06 94 GLN A C 1
ATOM 741 O O . GLN A 1 94 ? -7.859 10.931 6.479 1.00 98.06 94 GLN A O 1
ATOM 746 N N . GLU A 1 95 ? -7.822 10.695 4.246 1.00 98.25 95 GLU A N 1
ATOM 747 C CA . GLU A 1 95 ? -8.578 9.440 4.213 1.00 98.25 95 GLU A CA 1
ATOM 748 C C . GLU A 1 95 ? -7.901 8.336 5.043 1.00 98.25 95 GLU A C 1
ATOM 750 O O . GLU A 1 95 ? -8.554 7.659 5.841 1.00 98.25 95 GLU A O 1
ATOM 755 N N . LEU A 1 96 ? -6.577 8.189 4.921 1.00 97.81 96 LEU A N 1
ATOM 756 C CA . LEU A 1 96 ? -5.803 7.226 5.702 1.00 97.81 96 LEU A CA 1
ATOM 757 C C . LEU A 1 96 ? -5.870 7.515 7.208 1.00 97.81 96 LEU A C 1
ATOM 759 O O . LEU A 1 96 ? -6.063 6.593 8.001 1.00 97.81 96 LEU A O 1
ATOM 763 N N . VAL A 1 97 ? -5.722 8.778 7.614 1.00 96.81 97 VAL A N 1
ATOM 764 C CA . VAL A 1 97 ? -5.785 9.186 9.026 1.00 96.81 97 VAL A CA 1
ATOM 765 C C . VAL A 1 97 ? -7.179 8.949 9.600 1.00 96.81 97 VAL A C 1
ATOM 767 O O . VAL A 1 97 ? -7.299 8.383 10.690 1.00 96.81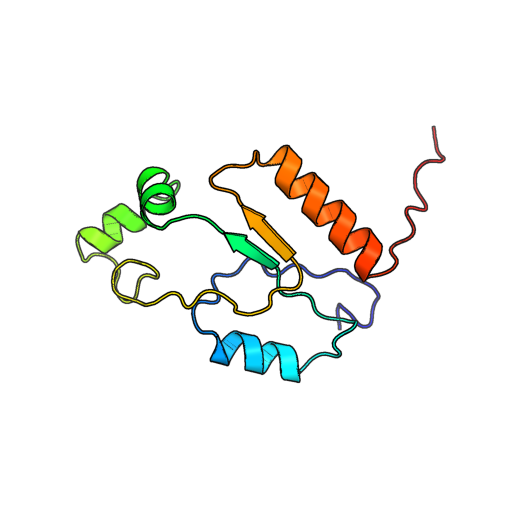 97 VAL A O 1
ATOM 770 N N . GLU A 1 98 ? -8.234 9.314 8.870 1.00 97.06 98 GLU A N 1
ATOM 771 C CA . GLU A 1 98 ? -9.620 9.068 9.279 1.00 97.06 98 GLU A CA 1
ATOM 772 C C . GLU A 1 98 ? -9.906 7.568 9.427 1.00 97.06 98 GLU A C 1
ATOM 774 O O . GLU A 1 98 ? -10.559 7.144 10.386 1.00 97.06 98 GLU A O 1
ATOM 779 N N . PHE A 1 99 ? -9.387 6.751 8.506 1.00 97.31 99 PHE A N 1
ATOM 780 C CA . PHE A 1 99 ? -9.503 5.299 8.565 1.00 97.31 99 PHE A CA 1
ATOM 781 C C . PHE A 1 99 ? -8.781 4.709 9.784 1.00 97.31 99 PHE A C 1
ATOM 783 O O . PHE A 1 99 ? -9.389 3.941 10.530 1.00 97.31 99 PHE A O 1
ATOM 790 N N . ILE A 1 100 ? -7.513 5.073 10.017 1.00 95.44 100 ILE A N 1
ATOM 791 C CA . ILE A 1 100 ? -6.704 4.565 11.140 1.00 95.44 100 ILE A CA 1
ATOM 792 C C . ILE A 1 100 ? -7.357 4.938 12.473 1.00 95.44 100 ILE A C 1
ATOM 794 O O . ILE A 1 100 ? -7.553 4.071 13.324 1.00 95.44 100 ILE A O 1
ATOM 798 N N . THR A 1 101 ? -7.747 6.206 12.624 1.00 94.81 101 THR A N 1
ATOM 799 C CA . THR A 1 101 ? -8.403 6.727 13.834 1.00 94.81 101 THR A CA 1
ATOM 800 C C . THR A 1 101 ? -9.664 5.932 14.163 1.00 94.81 101 THR A C 1
ATOM 802 O O . THR A 1 101 ? -9.878 5.541 15.307 1.00 94.81 101 THR A O 1
ATOM 805 N N . ARG A 1 102 ? -10.477 5.630 13.143 1.00 94.25 102 ARG A N 1
ATOM 806 C CA . ARG A 1 102 ? -11.723 4.876 13.302 1.00 94.25 102 ARG A CA 1
ATOM 807 C C . ARG A 1 102 ? -11.496 3.389 13.555 1.00 94.25 102 ARG A C 1
ATOM 809 O O . ARG A 1 102 ? -12.183 2.818 14.392 1.00 94.25 102 ARG A O 1
ATOM 816 N N . LYS A 1 103 ? -10.588 2.747 12.813 1.00 93.00 103 LYS A N 1
ATOM 817 C CA . LYS A 1 103 ? -10.379 1.293 12.891 1.00 93.00 103 LYS A CA 1
ATOM 818 C C . LYS A 1 103 ? -9.722 0.867 14.201 1.00 93.00 103 LYS A C 1
ATOM 820 O O . LYS A 1 103 ? -10.050 -0.204 14.700 1.00 93.00 103 LYS A O 1
ATOM 825 N N . PHE A 1 104 ? -8.816 1.685 14.728 1.00 91.31 104 PHE A N 1
ATOM 826 C CA . PHE A 1 104 ? -8.059 1.378 15.942 1.00 91.31 104 PHE A CA 1
ATOM 827 C C . PHE A 1 104 ? -8.518 2.194 17.159 1.00 91.31 104 PHE A C 1
ATOM 829 O O . PHE A 1 104 ? -7.799 2.242 18.151 1.00 91.31 104 PHE A O 1
ATOM 836 N N . GLU A 1 105 ? -9.693 2.833 17.073 1.00 88.50 105 GLU A N 1
ATOM 837 C CA . GLU A 1 105 ? -10.327 3.596 18.163 1.00 88.50 105 GLU A CA 1
ATOM 838 C C . GLU A 1 105 ? -9.363 4.580 18.851 1.00 88.50 105 GLU A C 1
ATOM 840 O O . GLU A 1 105 ? -9.314 4.708 20.075 1.00 88.50 105 GLU A O 1
ATOM 845 N N . ILE A 1 106 ? -8.559 5.278 18.046 1.00 84.69 106 ILE A N 1
ATOM 846 C CA . ILE A 1 106 ? -7.570 6.221 18.562 1.00 84.69 106 ILE A CA 1
ATOM 847 C C . ILE A 1 106 ? -8.313 7.487 18.969 1.00 84.69 106 ILE A C 1
ATOM 849 O O . ILE A 1 106 ? -8.747 8.267 18.123 1.00 84.69 106 ILE A O 1
ATOM 853 N N . ASN A 1 107 ? -8.451 7.708 20.272 1.00 74.19 107 ASN A N 1
ATOM 854 C CA . ASN A 1 107 ? -8.943 8.980 20.777 1.00 74.19 107 ASN A CA 1
ATOM 855 C C . ASN A 1 107 ? -7.890 10.055 20.504 1.00 74.19 107 ASN A C 1
ATOM 857 O O . ASN A 1 107 ? -6.744 9.941 20.941 1.00 74.19 107 ASN A O 1
ATOM 861 N N . SER A 1 108 ? -8.278 11.125 19.816 1.00 58.38 108 SER A N 1
ATOM 862 C CA . SER A 1 108 ? -7.478 12.343 19.742 1.00 58.38 108 SER A CA 1
ATOM 863 C C . SER A 1 108 ? -7.561 13.094 21.078 1.00 58.38 108 SER A C 1
ATOM 865 O O . SER A 1 108 ? -8.165 14.161 21.166 1.00 58.38 108 SER A O 1
ATOM 867 N N . GLU A 1 109 ? -6.992 12.543 22.150 1.00 55.03 109 GLU A N 1
ATOM 868 C CA . GLU A 1 109 ? -6.703 13.337 23.347 1.00 55.03 109 GLU A CA 1
ATOM 869 C C . GLU A 1 109 ? -5.466 14.194 23.049 1.00 55.03 109 GLU A C 1
ATOM 871 O O . GLU A 1 109 ? -4.328 13.768 23.239 1.00 55.03 109 GLU A O 1
ATOM 876 N N . GLY A 1 110 ? -5.687 15.385 22.483 1.00 50.69 110 GLY A N 1
ATOM 877 C CA . GLY A 1 110 ? -4.582 16.272 22.116 1.00 50.69 110 GLY A CA 1
ATOM 878 C C . GLY A 1 110 ? -4.931 17.619 21.488 1.00 50.69 110 GLY A C 1
ATOM 879 O O . GLY A 1 110 ? -4.041 18.227 20.904 1.00 50.69 110 GLY A O 1
ATOM 880 N N . GLU A 1 111 ? -6.172 18.104 21.600 1.00 47.00 111 GLU A N 1
ATOM 881 C CA . GLU A 1 111 ? -6.546 19.464 21.162 1.00 47.00 111 GLU A CA 1
ATOM 882 C C . GLU A 1 111 ? -6.890 20.409 22.334 1.00 47.00 111 GLU A C 1
ATOM 884 O O . GLU A 1 111 ? -7.594 21.398 22.169 1.00 47.00 111 GLU A O 1
ATOM 889 N N . GLU A 1 112 ? -6.341 20.150 23.526 1.00 49.38 112 GLU A N 1
ATOM 890 C CA . GLU A 1 112 ? -6.275 21.135 24.615 1.00 49.38 112 GLU A CA 1
ATOM 891 C C . GLU A 1 112 ? -4.839 21.253 25.145 1.00 49.38 112 GLU A C 1
ATOM 893 O O . GLU A 1 112 ? -4.430 20.484 26.012 1.00 49.38 112 GLU A O 1
ATOM 898 N N . ALA A 1 113 ? -4.075 22.213 24.607 1.00 39.72 113 ALA A N 1
ATOM 899 C CA . ALA A 1 113 ? -3.092 23.033 25.336 1.00 39.72 113 ALA A CA 1
ATOM 900 C C . ALA A 1 113 ? -2.319 23.974 24.384 1.00 39.72 113 ALA A C 1
ATOM 902 O O . ALA A 1 113 ? -1.188 23.668 24.002 1.00 39.72 113 ALA A O 1
ATOM 903 N N . LEU A 1 114 ? -2.928 25.116 24.025 1.00 36.28 114 LEU A N 1
ATOM 904 C CA . LEU A 1 114 ? -2.414 26.499 24.185 1.00 36.28 114 LEU A CA 1
ATOM 905 C C . LEU A 1 114 ? -3.247 27.509 23.387 1.00 36.28 114 LEU A C 1
ATOM 907 O O . LEU A 1 114 ? -3.355 27.354 22.153 1.00 36.28 114 LEU A O 1
#